Protein AF-A0A947ZW86-F1 (afdb_monomer_lite)

Secondary structure (DSSP, 8-state):
-HHHHHHHHHHHHHHHHHHHHHHHHHHHS-BTTB-EEEE--EE-TTSPEEPPEEEETTEEEEEHHHHHHHHHHHHHHHHHHHHHHHHHHHHTTTSEEEEEEPPGGG-BTTB---EEEEEE----

Radius of gyration: 20.81 Å; chains: 1; bounding box: 39×38×70 Å

Sequence (124 aa):
MASLDLYKIATEIEPNISYIVDMRNAQEHPNENKKLLIKNIAILPNEEMQKPTIQYNNEGPFDIITEFNEIVAFLVDSFEVFTLHCLMEYLSPKYKCKIISVPQEYVDPKCPIKYRVTINLPFK

Foldseek 3Di:
DLVVVLVVLCVVCVVVVVVVVLLVCCVVPPDPQWHKDWDPWDQDPVRDIDAIFIAIRNRDRDRPVVVVVVSVVSVVVSVVVNVVSVVCVVCVVPWDKDKDADPPVRADPVHGDGIDIDTDHDDD

Structure (mmCIF, N/CA/C/O backbone):
data_AF-A0A947ZW86-F1
#
_entry.id   AF-A0A947ZW86-F1
#
loop_
_atom_site.group_PDB
_atom_site.id
_atom_site.type_symbol
_atom_site.label_atom_id
_atom_site.label_alt_id
_atom_site.label_comp_id
_atom_site.label_asym_id
_atom_site.label_entity_id
_atom_site.label_seq_id
_atom_site.pdbx_PDB_ins_code
_atom_site.Cartn_x
_atom_site.Cartn_y
_atom_site.Cartn_z
_atom_site.occupancy
_atom_site.B_iso_or_equiv
_atom_site.auth_seq_id
_atom_site.auth_comp_id
_atom_site.auth_asym_id
_atom_site.auth_atom_id
_atom_site.pdbx_PDB_model_num
ATOM 1 N N . MET A 1 1 ? -21.348 -6.676 16.202 1.00 48.88 1 MET A N 1
ATOM 2 C CA . MET A 1 1 ? -21.525 -5.632 15.167 1.00 48.88 1 MET A CA 1
ATOM 3 C C . MET A 1 1 ? -20.176 -5.223 14.581 1.00 48.88 1 MET A C 1
ATOM 5 O O . MET A 1 1 ? -20.114 -5.103 13.373 1.00 48.88 1 MET A O 1
ATOM 9 N N . ALA A 1 2 ? -19.102 -5.144 15.378 1.00 52.50 2 ALA A N 1
ATOM 10 C CA . ALA A 1 2 ? -17.767 -4.761 14.908 1.00 52.50 2 ALA A CA 1
ATOM 11 C C . ALA A 1 2 ? -16.982 -5.856 14.120 1.00 52.50 2 ALA A C 1
ATOM 13 O O . ALA A 1 2 ? -16.216 -5.522 13.219 1.00 52.50 2 ALA A O 1
ATOM 14 N N . SER A 1 3 ? -17.287 -7.155 14.284 1.00 59.00 3 SER A N 1
ATOM 15 C CA . SER A 1 3 ? -16.722 -8.205 13.405 1.00 59.00 3 SER A CA 1
ATOM 16 C C . SER A 1 3 ? -17.116 -8.086 11.920 1.00 59.00 3 SER A C 1
ATOM 18 O O . SER A 1 3 ? -16.385 -8.559 11.050 1.00 59.00 3 SER A O 1
ATOM 20 N N . LEU A 1 4 ? -18.258 -7.452 11.619 1.00 60.53 4 LEU A N 1
ATOM 21 C CA . LEU A 1 4 ? -18.711 -7.206 10.245 1.00 60.53 4 LEU A CA 1
ATOM 22 C C . LEU A 1 4 ? -17.866 -6.111 9.570 1.00 60.53 4 LEU A C 1
ATOM 24 O O . LEU A 1 4 ? -17.628 -6.177 8.366 1.00 60.53 4 LEU A O 1
ATOM 28 N N . ASP A 1 5 ? -17.363 -5.155 10.357 1.00 76.44 5 ASP A N 1
ATOM 29 C CA . ASP A 1 5 ? -16.553 -4.035 9.873 1.00 76.44 5 ASP A CA 1
ATOM 30 C C . ASP A 1 5 ? -15.138 -4.495 9.493 1.00 76.44 5 ASP A C 1
ATOM 32 O O . ASP A 1 5 ? -14.637 -4.131 8.433 1.00 76.44 5 ASP A O 1
ATOM 36 N N . LEU A 1 6 ? -14.522 -5.374 10.293 1.00 82.56 6 LEU A N 1
ATOM 37 C CA . LEU A 1 6 ? -13.210 -5.960 9.978 1.00 82.56 6 LEU A CA 1
ATOM 38 C C . LEU A 1 6 ? -13.232 -6.809 8.702 1.00 82.56 6 LEU A C 1
ATOM 40 O O . LEU A 1 6 ? -12.329 -6.694 7.876 1.00 82.56 6 LEU A O 1
ATOM 44 N N . TYR A 1 7 ? -14.264 -7.640 8.523 1.00 86.88 7 TYR A N 1
ATOM 45 C CA . TYR A 1 7 ? -14.423 -8.433 7.300 1.00 86.88 7 TYR A CA 1
ATOM 46 C C . TYR A 1 7 ? -14.603 -7.540 6.068 1.00 86.88 7 TYR A C 1
ATOM 48 O O . TYR A 1 7 ? -13.998 -7.789 5.025 1.00 86.88 7 TYR A O 1
ATOM 56 N N . LYS A 1 8 ? -15.400 -6.474 6.197 1.00 87.88 8 LYS A N 1
ATOM 57 C CA . LYS A 1 8 ? -15.602 -5.498 5.127 1.00 87.88 8 LYS A CA 1
ATOM 58 C C . LYS A 1 8 ? -14.290 -4.809 4.742 1.00 87.88 8 LYS A C 1
ATOM 60 O O . LYS A 1 8 ? -13.945 -4.818 3.568 1.00 87.88 8 LYS A O 1
ATOM 65 N N . ILE A 1 9 ? -13.533 -4.312 5.722 1.00 87.50 9 ILE A N 1
ATOM 66 C CA . ILE A 1 9 ? -12.220 -3.688 5.489 1.00 87.50 9 ILE A CA 1
ATOM 67 C C . ILE A 1 9 ? -11.273 -4.671 4.804 1.00 87.50 9 ILE A C 1
ATOM 69 O O . ILE A 1 9 ? -10.651 -4.323 3.808 1.00 87.50 9 ILE A O 1
ATOM 73 N N . ALA A 1 10 ? -11.194 -5.911 5.299 1.00 88.50 10 ALA A N 1
ATOM 74 C CA . ALA A 1 10 ? -10.348 -6.943 4.707 1.00 88.50 10 ALA A CA 1
ATOM 75 C C . ALA A 1 10 ? -10.718 -7.221 3.240 1.00 88.50 10 ALA A C 1
ATOM 77 O O . ALA A 1 10 ? -9.835 -7.372 2.404 1.00 88.50 10 ALA A O 1
ATOM 78 N N . THR A 1 11 ? -12.013 -7.246 2.924 1.00 91.62 11 THR A N 1
ATOM 79 C CA . THR A 1 11 ? -12.507 -7.469 1.557 1.00 91.62 11 THR A CA 1
ATOM 80 C C . THR A 1 11 ? -12.218 -6.276 0.641 1.00 91.62 11 THR A C 1
ATOM 82 O O . THR A 1 11 ? -11.928 -6.468 -0.533 1.00 91.62 11 THR A O 1
ATOM 85 N N . GLU A 1 12 ? -12.263 -5.047 1.160 1.00 91.06 12 GLU A N 1
ATOM 86 C CA . GLU A 1 12 ? -11.944 -3.833 0.395 1.00 91.06 12 GLU A CA 1
ATOM 87 C C . GLU A 1 12 ? -10.447 -3.726 0.054 1.00 91.06 12 GLU A C 1
ATOM 89 O O . GLU A 1 12 ? -10.106 -3.258 -1.031 1.00 91.06 12 GLU A O 1
ATOM 94 N N . ILE A 1 13 ? -9.552 -4.174 0.943 1.00 93.44 13 ILE A N 1
ATOM 95 C CA . ILE A 1 13 ? -8.094 -4.118 0.715 1.00 93.44 13 ILE A CA 1
ATOM 96 C C . ILE A 1 13 ? -7.543 -5.318 -0.068 1.00 93.44 13 ILE A C 1
ATOM 98 O O . ILE A 1 13 ? -6.456 -5.218 -0.639 1.00 93.44 13 ILE A O 1
ATOM 102 N N . GLU A 1 14 ? -8.253 -6.452 -0.078 1.00 94.00 14 GLU A N 1
ATO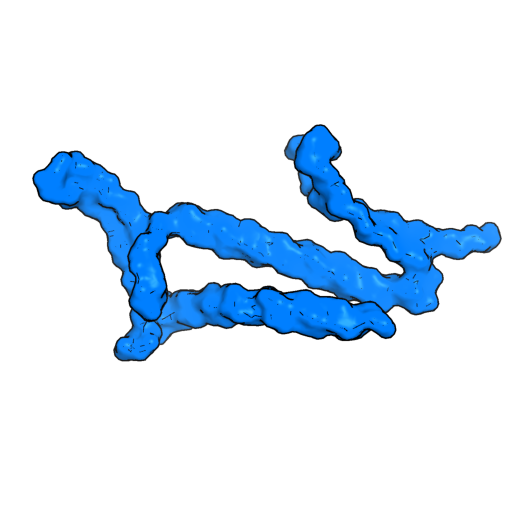M 103 C CA . GLU A 1 14 ? -7.779 -7.720 -0.653 1.00 94.00 14 GLU A CA 1
ATOM 104 C C . GLU A 1 14 ? -7.306 -7.599 -2.110 1.00 94.00 14 GLU A C 1
ATOM 106 O O . GLU A 1 14 ? -6.189 -8.050 -2.370 1.00 94.00 14 GLU A O 1
ATOM 111 N N . PRO A 1 15 ? -8.026 -6.929 -3.032 1.00 94.38 15 PRO A N 1
ATOM 112 C CA . PRO A 1 15 ? -7.601 -6.859 -4.430 1.00 94.38 15 PRO A CA 1
ATOM 113 C C . PRO A 1 15 ? -6.225 -6.205 -4.609 1.00 94.38 15 PRO A C 1
ATOM 115 O O . PRO A 1 15 ? -5.387 -6.701 -5.361 1.00 94.38 15 PRO A O 1
ATOM 118 N N . ASN A 1 16 ? -5.960 -5.128 -3.865 1.00 93.25 16 ASN A N 1
ATOM 119 C CA . ASN A 1 16 ? -4.688 -4.408 -3.926 1.00 93.25 16 ASN A CA 1
ATOM 120 C C . ASN A 1 16 ? -3.545 -5.224 -3.306 1.00 93.25 16 ASN A C 1
ATOM 122 O O . ASN A 1 16 ? -2.436 -5.245 -3.836 1.00 93.25 16 ASN A O 1
ATOM 126 N N . ILE A 1 17 ? -3.807 -5.932 -2.202 1.00 95.00 17 ILE A N 1
ATOM 127 C CA . ILE A 1 17 ? -2.823 -6.844 -1.602 1.00 95.00 17 ILE A CA 1
ATOM 128 C C . ILE A 1 17 ? -2.502 -7.986 -2.567 1.00 95.00 17 ILE A C 1
ATOM 130 O O . ILE A 1 17 ? -1.329 -8.308 -2.760 1.00 95.00 17 ILE A O 1
ATOM 134 N N . SER A 1 18 ? -3.522 -8.564 -3.199 1.00 94.31 18 SER A N 1
ATOM 135 C CA . SER A 1 18 ? -3.372 -9.627 -4.190 1.00 94.31 18 SER A CA 1
ATOM 136 C C . SER A 1 18 ? -2.546 -9.160 -5.388 1.00 94.31 18 SER A C 1
ATOM 138 O O . SER A 1 18 ? -1.603 -9.856 -5.755 1.00 94.31 18 SER A O 1
ATOM 140 N N . TYR A 1 19 ? -2.789 -7.953 -5.912 1.00 92.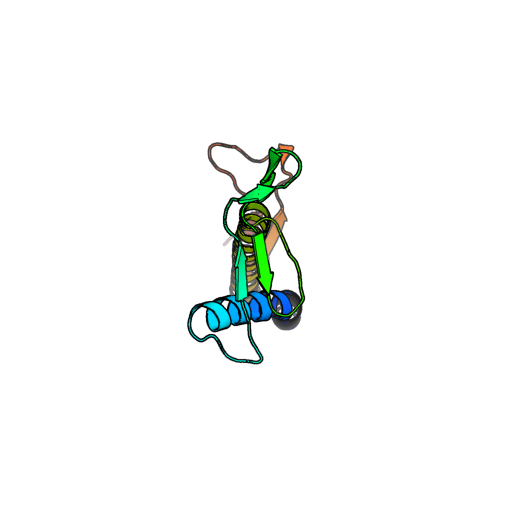31 19 TYR A N 1
ATOM 141 C CA . TYR A 1 19 ? -1.959 -7.334 -6.956 1.00 92.31 19 TYR A CA 1
ATOM 142 C C . TYR A 1 19 ? -0.481 -7.206 -6.540 1.00 92.31 19 TYR A C 1
ATOM 144 O O . TYR A 1 19 ? 0.407 -7.653 -7.268 1.00 92.31 19 TYR A O 1
ATOM 152 N N . ILE A 1 20 ? -0.195 -6.687 -5.339 1.00 93.69 20 ILE A N 1
ATOM 153 C CA . ILE A 1 20 ? 1.183 -6.537 -4.827 1.00 93.69 20 ILE A CA 1
ATOM 154 C C . ILE A 1 20 ? 1.873 -7.902 -4.677 1.00 93.69 20 ILE A C 1
ATOM 156 O O . ILE A 1 20 ? 3.040 -8.068 -5.048 1.00 93.69 20 ILE A O 1
ATOM 160 N N . VAL A 1 21 ? 1.163 -8.896 -4.136 1.00 93.75 21 VAL A N 1
ATOM 161 C CA . VAL A 1 21 ? 1.670 -10.268 -3.991 1.00 93.75 21 VAL A CA 1
ATOM 162 C C . VAL A 1 21 ? 1.975 -10.871 -5.357 1.00 93.75 21 VAL A C 1
ATOM 164 O O . VAL A 1 21 ? 3.016 -11.502 -5.535 1.00 93.75 21 VAL A O 1
ATOM 167 N N . ASP A 1 22 ? 1.098 -10.662 -6.328 1.00 92.56 22 ASP A N 1
ATOM 168 C CA . ASP A 1 22 ? 1.258 -11.167 -7.681 1.00 92.56 22 ASP A CA 1
ATOM 169 C C . ASP A 1 22 ? 2.422 -10.508 -8.430 1.00 92.56 22 ASP A C 1
ATOM 171 O O . ASP A 1 22 ? 3.174 -11.210 -9.114 1.00 92.56 22 ASP A O 1
ATOM 175 N N . MET A 1 23 ? 2.646 -9.207 -8.232 1.00 92.19 23 MET A N 1
ATOM 176 C CA . MET A 1 23 ? 3.846 -8.514 -8.702 1.00 92.19 23 MET A CA 1
ATOM 177 C C . MET A 1 23 ? 5.123 -9.102 -8.094 1.00 92.19 23 MET A C 1
ATOM 179 O O . MET A 1 23 ? 6.054 -9.429 -8.835 1.00 92.19 23 MET A O 1
ATOM 183 N N . ARG A 1 24 ? 5.169 -9.290 -6.765 1.00 92.25 24 ARG A N 1
ATOM 184 C CA . ARG A 1 24 ? 6.320 -9.908 -6.081 1.00 92.25 24 ARG A CA 1
ATOM 185 C C . ARG A 1 24 ? 6.574 -11.317 -6.613 1.00 92.25 24 ARG A C 1
ATOM 187 O O . ARG A 1 24 ? 7.701 -11.663 -6.952 1.00 92.25 24 ARG A O 1
ATOM 194 N N . ASN A 1 25 ? 5.519 -12.116 -6.743 1.00 92.56 25 ASN A N 1
ATOM 195 C CA . ASN A 1 25 ? 5.618 -13.474 -7.263 1.00 92.56 25 ASN A CA 1
ATOM 196 C C . ASN A 1 25 ? 6.124 -13.487 -8.712 1.00 92.56 25 ASN A C 1
ATOM 198 O O . ASN A 1 25 ? 6.915 -14.354 -9.059 1.00 92.56 25 ASN A O 1
ATOM 202 N N . ALA A 1 26 ? 5.715 -12.541 -9.559 1.00 92.50 26 ALA A N 1
ATOM 203 C CA . ALA A 1 26 ? 6.223 -12.437 -10.927 1.00 92.50 26 ALA A CA 1
ATOM 204 C C . ALA A 1 26 ? 7.689 -11.982 -10.992 1.00 92.50 26 ALA A C 1
ATOM 206 O O . ALA A 1 26 ? 8.403 -12.369 -11.917 1.00 92.50 26 ALA A O 1
ATOM 207 N N . GLN A 1 27 ? 8.147 -11.196 -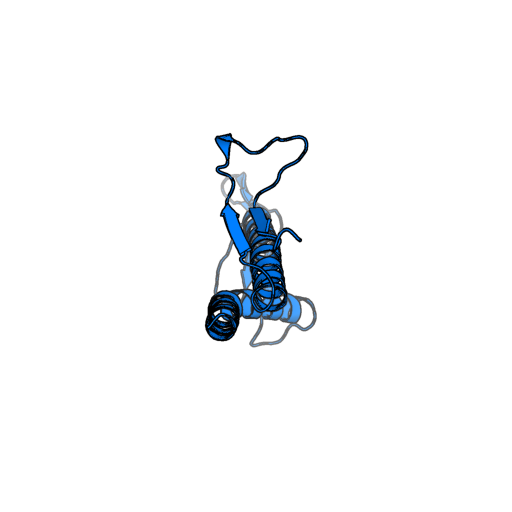10.014 1.00 90.69 27 GLN A N 1
ATOM 208 C CA . GLN A 1 27 ? 9.556 -10.836 -9.858 1.00 90.69 27 GLN A CA 1
ATOM 209 C C . GLN A 1 27 ? 10.414 -12.043 -9.441 1.00 90.69 27 GLN A C 1
ATOM 211 O O . GLN A 1 27 ? 11.495 -12.246 -9.990 1.00 90.69 27 GLN A O 1
ATOM 216 N N . GLU A 1 28 ? 9.950 -12.834 -8.472 1.00 90.12 28 GLU A N 1
ATOM 217 C CA . GLU A 1 28 ? 10.685 -13.982 -7.912 1.00 90.12 28 GLU A CA 1
ATOM 218 C C . GLU A 1 28 ? 10.586 -15.239 -8.796 1.00 90.12 28 GLU A C 1
ATOM 220 O O . GLU A 1 28 ? 11.531 -16.024 -8.897 1.00 90.12 28 GLU A O 1
ATOM 225 N N . HIS A 1 29 ? 9.439 -15.427 -9.450 1.00 89.94 29 HIS A N 1
ATOM 226 C CA . HIS A 1 29 ? 9.062 -16.629 -10.194 1.00 89.94 29 HIS A CA 1
ATOM 227 C C . HIS A 1 29 ? 8.384 -16.277 -11.534 1.00 89.94 29 HIS A C 1
ATOM 229 O O . HIS A 1 29 ? 7.194 -16.557 -11.728 1.00 89.94 29 HIS A O 1
ATOM 235 N N . PRO A 1 30 ? 9.119 -15.671 -12.485 1.00 84.50 30 PRO A N 1
ATOM 236 C CA . PRO A 1 30 ? 8.558 -15.282 -13.774 1.00 84.50 30 PRO A CA 1
ATOM 237 C C . PRO A 1 30 ? 8.071 -16.505 -14.562 1.00 84.50 30 PRO A C 1
ATOM 239 O O . PRO A 1 30 ? 8.753 -17.528 -14.643 1.00 84.50 30 PRO A O 1
ATOM 242 N N . ASN A 1 31 ? 6.898 -16.391 -15.185 1.00 84.69 31 ASN A N 1
ATOM 243 C CA . ASN A 1 31 ? 6.370 -17.403 -16.103 1.00 84.69 31 ASN A CA 1
ATOM 244 C C . ASN A 1 31 ? 5.680 -16.749 -17.312 1.00 84.69 31 ASN A C 1
ATOM 246 O O . ASN A 1 31 ? 5.567 -15.526 -17.396 1.00 84.69 31 ASN A O 1
ATOM 250 N N . GLU A 1 32 ? 5.231 -17.554 -18.278 1.00 78.38 32 GLU A N 1
ATOM 251 C CA . GLU A 1 32 ? 4.640 -17.042 -19.524 1.00 78.38 32 GLU A CA 1
ATOM 252 C C . GLU A 1 32 ? 3.379 -16.188 -19.306 1.00 78.38 32 GLU A C 1
ATOM 254 O O . GLU A 1 32 ? 3.144 -15.264 -20.083 1.00 78.38 32 GLU A O 1
ATOM 259 N N . ASN A 1 33 ? 2.637 -16.439 -18.223 1.00 78.38 33 ASN A N 1
ATOM 260 C CA . ASN A 1 33 ? 1.355 -15.806 -17.892 1.00 78.38 33 ASN A CA 1
ATOM 261 C C . ASN A 1 33 ? 1.462 -14.698 -16.823 1.00 78.38 33 ASN A C 1
ATOM 263 O O . ASN A 1 33 ? 0.475 -14.020 -16.537 1.00 78.38 33 ASN A O 1
ATOM 267 N N . LYS A 1 34 ? 2.628 -14.537 -16.188 1.00 80.06 34 LYS A N 1
ATOM 268 C CA . LYS A 1 34 ? 2.899 -13.544 -15.140 1.00 80.06 34 LYS A CA 1
ATOM 269 C C . LYS A 1 34 ? 4.244 -12.888 -15.418 1.00 80.06 34 LYS A C 1
ATOM 271 O O . LYS A 1 34 ? 5.287 -13.396 -15.002 1.00 80.06 34 LYS A O 1
ATOM 276 N N . LYS A 1 35 ? 4.214 -11.772 -16.150 1.00 84.19 35 LYS A N 1
ATOM 277 C CA . LYS A 1 35 ? 5.414 -11.018 -16.530 1.00 84.19 35 LYS A CA 1
ATOM 278 C C . LYS A 1 35 ? 5.421 -9.653 -15.866 1.00 84.19 35 LYS A C 1
ATOM 280 O O . LYS A 1 35 ? 4.562 -8.815 -16.138 1.00 84.19 35 LYS A O 1
ATOM 285 N N . LEU A 1 36 ? 6.443 -9.442 -15.044 1.00 91.25 36 LEU A N 1
ATOM 286 C CA . LEU A 1 36 ? 6.840 -8.127 -14.572 1.00 91.25 36 LEU A CA 1
ATOM 287 C C . LEU A 1 36 ? 7.928 -7.589 -15.506 1.00 91.25 36 LEU A C 1
ATOM 289 O O . LEU A 1 36 ? 8.991 -8.195 -15.647 1.00 91.25 36 LEU A O 1
ATOM 293 N N . LEU A 1 37 ? 7.657 -6.472 -16.171 1.00 91.69 37 LEU A N 1
ATOM 294 C CA . LEU A 1 37 ? 8.610 -5.799 -17.043 1.00 91.69 37 LEU A CA 1
ATOM 295 C C . LEU A 1 37 ? 9.101 -4.535 -16.348 1.00 91.69 37 LEU A C 1
ATOM 297 O O . LEU A 1 37 ? 8.321 -3.629 -16.067 1.00 91.69 37 LEU A O 1
ATOM 301 N N . ILE A 1 38 ? 10.408 -4.470 -16.113 1.00 91.31 38 ILE A N 1
ATOM 302 C CA . ILE A 1 38 ? 11.077 -3.276 -15.600 1.00 91.31 38 ILE A CA 1
ATOM 303 C C . ILE A 1 38 ? 11.947 -2.728 -16.726 1.00 91.31 38 ILE A C 1
ATOM 305 O O . ILE A 1 38 ? 12.862 -3.407 -17.198 1.00 91.31 38 ILE A O 1
ATOM 309 N N . LYS A 1 39 ? 11.662 -1.505 -17.176 1.00 91.25 39 LYS A N 1
ATOM 310 C CA . LYS A 1 39 ? 12.503 -0.793 -18.145 1.00 91.25 39 LYS A CA 1
ATOM 311 C C . LYS A 1 39 ? 13.310 0.257 -17.405 1.00 91.25 39 LYS A C 1
ATOM 313 O O . LYS A 1 39 ? 12.745 1.082 -16.694 1.00 91.25 39 LYS A O 1
ATOM 318 N N . ASN A 1 40 ? 14.627 0.200 -17.565 1.00 90.25 40 ASN A N 1
ATOM 319 C CA . ASN A 1 40 ? 15.542 1.142 -16.934 1.00 90.25 40 ASN A CA 1
ATOM 320 C C . ASN A 1 40 ? 15.587 2.476 -17.704 1.00 90.25 40 ASN A C 1
ATOM 322 O O . ASN A 1 40 ? 14.943 2.624 -18.743 1.00 90.25 40 ASN A O 1
ATOM 326 N N . ILE A 1 41 ? 16.364 3.427 -17.188 1.00 91.12 41 ILE A N 1
ATOM 327 C CA . ILE A 1 41 ? 16.626 4.719 -17.820 1.00 91.12 41 ILE A CA 1
ATOM 328 C C . ILE A 1 41 ? 17.151 4.500 -19.241 1.00 91.12 41 ILE A C 1
ATOM 330 O O . ILE A 1 41 ? 18.085 3.724 -19.455 1.00 91.12 41 ILE A O 1
ATOM 334 N N . ALA A 1 42 ? 16.566 5.205 -20.203 1.00 88.94 42 ALA A N 1
ATOM 335 C CA . ALA A 1 42 ? 16.984 5.182 -21.599 1.00 88.94 42 ALA A CA 1
ATOM 336 C C . ALA A 1 42 ? 16.962 6.595 -22.187 1.00 88.94 42 ALA A C 1
ATOM 338 O O . ALA A 1 42 ? 16.193 7.443 -21.739 1.00 88.94 42 ALA A O 1
ATOM 339 N N . ILE A 1 43 ? 17.796 6.846 -23.196 1.00 90.19 43 ILE A N 1
ATOM 340 C CA . ILE A 1 43 ? 17.703 8.061 -24.010 1.00 90.19 43 ILE A CA 1
ATOM 341 C C . ILE A 1 43 ? 16.738 7.766 -25.158 1.00 90.19 43 ILE A C 1
ATOM 343 O O . ILE A 1 43 ? 16.905 6.784 -25.884 1.00 90.19 43 ILE A O 1
ATOM 347 N N . LEU A 1 44 ? 15.711 8.595 -25.291 1.00 88.62 44 LEU A N 1
ATOM 348 C CA . LEU A 1 44 ? 14.708 8.508 -26.341 1.00 88.62 44 LEU A CA 1
ATOM 349 C C . LEU A 1 44 ? 15.224 9.158 -27.642 1.00 88.62 44 LEU A C 1
ATOM 351 O O . LEU A 1 44 ? 16.142 9.977 -27.602 1.00 88.62 44 LEU A O 1
ATOM 355 N N . PRO A 1 45 ? 14.639 8.840 -28.816 1.00 89.88 45 PRO A N 1
ATOM 356 C CA . PRO A 1 45 ? 15.066 9.413 -30.101 1.00 89.88 45 PRO A CA 1
ATOM 357 C C . PRO A 1 45 ? 14.986 10.945 -30.189 1.00 89.88 45 PRO A C 1
ATOM 359 O O . PRO A 1 45 ? 15.598 11.537 -31.071 1.00 89.88 45 PRO A O 1
ATOM 362 N N . ASN A 1 46 ? 14.225 11.577 -29.298 1.00 92.88 46 ASN A N 1
ATOM 363 C CA . ASN A 1 46 ? 14.099 13.027 -29.152 1.00 92.88 46 ASN A CA 1
ATOM 364 C C . ASN A 1 46 ? 15.105 13.626 -28.148 1.00 92.88 46 ASN A C 1
ATOM 366 O O . ASN A 1 46 ? 14.910 14.756 -27.716 1.00 92.88 46 ASN A O 1
ATOM 370 N N . GLU A 1 47 ? 16.137 12.872 -27.756 1.00 89.62 47 GLU A N 1
ATOM 371 C CA . GLU A 1 47 ? 17.150 13.250 -26.757 1.00 89.62 47 GLU A CA 1
ATOM 372 C C . GLU A 1 47 ? 16.607 13.428 -25.326 1.00 89.62 47 GLU A C 1
ATOM 374 O O . GLU A 1 47 ? 17.336 13.847 -24.426 1.00 89.62 47 GLU A O 1
ATOM 379 N N . GLU A 1 48 ? 15.352 13.051 -25.066 1.00 90.88 48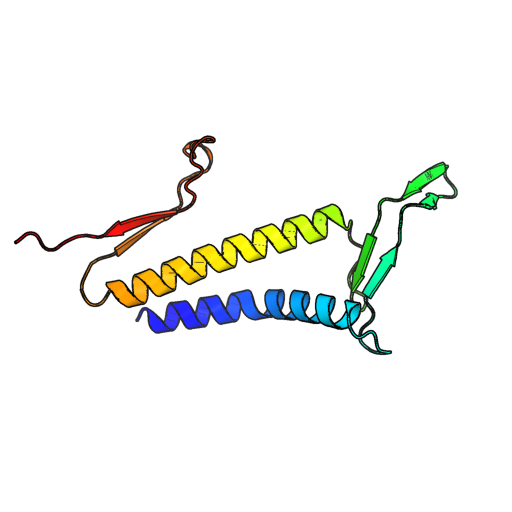 GLU A N 1
ATOM 380 C CA . GLU A 1 48 ? 14.798 13.046 -23.713 1.00 90.88 48 GLU A CA 1
ATOM 381 C C . GLU A 1 48 ? 15.229 11.803 -22.928 1.00 90.88 48 GLU A C 1
ATOM 383 O O . GLU A 1 48 ? 15.468 10.726 -23.477 1.00 90.88 48 GLU A O 1
ATOM 388 N N . MET A 1 49 ? 15.292 11.938 -21.604 1.00 89.50 49 MET A N 1
ATOM 389 C CA . MET A 1 49 ? 15.567 10.822 -20.707 1.00 89.50 49 MET A CA 1
ATOM 390 C C . MET A 1 49 ? 14.258 10.156 -20.277 1.00 89.50 49 MET A C 1
ATOM 392 O O . MET A 1 49 ? 13.413 10.768 -19.624 1.00 89.50 49 MET A O 1
ATOM 396 N N . GLN A 1 50 ? 14.107 8.875 -20.596 1.00 88.44 50 GLN A N 1
ATOM 397 C CA . GLN A 1 50 ? 13.030 8.042 -20.087 1.00 88.44 50 GLN A CA 1
ATOM 398 C C . GLN A 1 50 ? 13.305 7.679 -18.622 1.00 88.44 50 GLN A C 1
ATOM 400 O O . GLN A 1 50 ? 14.369 7.153 -18.294 1.00 88.44 50 GLN A O 1
ATOM 405 N N . LYS A 1 51 ? 12.328 7.923 -17.743 1.00 91.50 51 LYS A N 1
ATOM 406 C CA . LYS A 1 51 ? 12.363 7.457 -16.349 1.00 91.50 51 LYS A CA 1
ATOM 407 C C . LYS A 1 51 ? 12.203 5.932 -16.277 1.00 91.50 51 LYS A C 1
ATOM 409 O O . LYS A 1 51 ? 11.580 5.353 -17.170 1.00 91.50 51 LYS A O 1
ATOM 414 N N . PRO A 1 52 ? 12.707 5.262 -15.227 1.00 93.94 52 PRO A N 1
ATOM 415 C CA . PRO A 1 52 ? 12.470 3.839 -15.072 1.00 93.94 52 PRO A CA 1
ATOM 416 C C . PRO A 1 52 ? 10.973 3.558 -14.921 1.00 93.94 52 PRO A C 1
ATOM 418 O O . PRO A 1 52 ? 10.266 4.261 -14.198 1.00 93.94 52 PRO A O 1
ATOM 421 N N . THR A 1 53 ? 10.498 2.516 -15.594 1.00 94.69 53 THR A N 1
ATOM 422 C CA . THR A 1 53 ? 9.083 2.137 -15.577 1.00 94.69 53 THR A CA 1
ATOM 423 C C . THR A 1 53 ? 8.894 0.687 -15.178 1.00 94.69 53 THR A C 1
ATOM 425 O O . THR A 1 53 ? 9.763 -0.154 -15.425 1.00 94.69 53 THR A O 1
ATOM 428 N N . ILE A 1 54 ? 7.744 0.409 -14.577 1.00 94.69 54 ILE A N 1
ATOM 429 C CA . ILE A 1 54 ? 7.284 -0.921 -14.194 1.00 94.69 54 ILE A CA 1
ATOM 430 C C . ILE A 1 54 ? 5.959 -1.223 -14.896 1.00 94.69 54 ILE A C 1
ATOM 432 O O . ILE A 1 54 ? 5.136 -0.334 -15.111 1.00 94.69 54 ILE A O 1
ATOM 436 N N . GLN A 1 55 ? 5.778 -2.469 -15.316 1.00 93.31 55 GLN A N 1
ATOM 437 C CA . GLN A 1 55 ? 4.567 -2.944 -15.976 1.00 93.31 55 GLN A CA 1
ATOM 438 C C . GLN A 1 55 ? 4.291 -4.378 -15.520 1.00 93.31 55 GLN A C 1
ATOM 440 O O . GLN A 1 55 ? 5.182 -5.228 -15.600 1.00 93.31 55 GLN A O 1
ATOM 445 N N . TYR A 1 56 ? 3.070 -4.659 -15.071 1.00 90.94 56 TYR A N 1
ATOM 446 C CA . TYR A 1 56 ? 2.633 -5.989 -14.652 1.00 90.94 56 TYR A CA 1
ATOM 447 C C . TYR A 1 56 ? 1.462 -6.447 -15.526 1.00 90.94 56 TYR A C 1
ATOM 449 O O . TYR A 1 56 ? 0.455 -5.763 -15.600 1.00 90.94 56 TYR A O 1
ATOM 457 N N . ASN A 1 57 ? 1.586 -7.585 -16.220 1.00 80.12 57 ASN A N 1
ATOM 458 C CA . ASN A 1 57 ? 0.477 -8.234 -16.946 1.00 80.12 57 ASN A CA 1
ATOM 459 C C . ASN A 1 57 ? -0.446 -7.287 -17.757 1.00 80.12 57 ASN A C 1
ATOM 461 O O . ASN A 1 57 ? -1.653 -7.240 -17.557 1.00 80.12 57 ASN A O 1
ATOM 465 N N . ASN A 1 58 ? 0.129 -6.571 -18.729 1.00 81.25 58 ASN A N 1
ATOM 466 C CA . ASN A 1 58 ? -0.523 -5.557 -19.581 1.00 81.25 58 ASN A CA 1
ATOM 467 C C . ASN A 1 58 ? -0.979 -4.266 -18.874 1.00 81.25 58 ASN A C 1
ATOM 469 O O . ASN A 1 58 ? -1.342 -3.323 -19.574 1.00 81.25 58 ASN A O 1
ATOM 473 N N . GLU A 1 59 ? -0.886 -4.169 -17.550 1.00 83.94 59 GLU A N 1
ATOM 474 C CA . GLU A 1 59 ? -1.118 -2.934 -16.798 1.00 83.94 59 GLU A CA 1
ATOM 475 C C . GLU A 1 59 ? 0.172 -2.114 -16.696 1.00 83.94 59 GLU A C 1
ATOM 477 O O . GLU A 1 59 ? 1.243 -2.645 -16.392 1.00 83.94 59 GLU A O 1
ATOM 482 N N . GLY A 1 60 ? 0.075 -0.816 -16.988 1.00 82.25 60 GLY A N 1
ATOM 483 C CA . GLY A 1 60 ? 1.209 0.102 -17.118 1.00 82.25 60 GLY A CA 1
ATOM 484 C C . GLY A 1 60 ? 1.571 0.403 -18.582 1.00 82.25 60 GLY A C 1
ATOM 485 O O . GLY A 1 60 ? 0.787 0.113 -19.490 1.00 82.25 60 GLY A O 1
ATOM 486 N N . PRO A 1 61 ? 2.755 0.982 -18.857 1.00 90.62 61 PRO A N 1
ATOM 487 C CA . PRO A 1 61 ? 3.858 1.236 -17.928 1.00 90.62 61 PRO A CA 1
ATOM 488 C C . PRO A 1 61 ? 3.590 2.399 -16.962 1.00 90.62 61 PRO A C 1
ATOM 490 O O . PRO A 1 61 ? 3.104 3.451 -17.373 1.00 90.62 61 PRO A O 1
ATOM 493 N N . PHE A 1 62 ? 3.989 2.227 -15.704 1.00 93.19 62 PHE A N 1
ATOM 494 C CA . PHE A 1 62 ? 3.953 3.255 -14.662 1.00 93.19 62 PHE A CA 1
ATOM 495 C C . PHE A 1 62 ? 5.366 3.703 -14.290 1.00 93.19 62 PHE A C 1
ATOM 497 O O . PHE A 1 62 ? 6.325 2.944 -14.451 1.00 93.19 62 PHE A O 1
ATOM 504 N N . ASP A 1 63 ? 5.510 4.937 -13.802 1.00 93.81 63 ASP A N 1
ATOM 505 C CA . ASP A 1 63 ? 6.764 5.398 -13.201 1.00 93.81 63 ASP A CA 1
ATOM 506 C C . ASP A 1 63 ? 7.050 4.581 -11.937 1.00 93.81 63 ASP A C 1
ATOM 508 O O . ASP A 1 63 ? 6.201 4.480 -11.052 1.00 93.81 63 ASP A O 1
ATOM 512 N N . ILE A 1 64 ? 8.245 3.991 -11.856 1.00 93.62 64 ILE A N 1
ATOM 513 C CA . ILE A 1 64 ? 8.566 3.049 -10.779 1.00 93.62 64 ILE A CA 1
ATOM 514 C C . ILE A 1 64 ? 8.535 3.711 -9.394 1.00 93.62 64 ILE A C 1
ATOM 516 O O . ILE A 1 64 ? 8.175 3.068 -8.413 1.00 93.62 64 ILE A O 1
ATOM 520 N N . ILE A 1 65 ? 8.926 4.988 -9.300 1.00 92.88 65 ILE A N 1
ATOM 521 C CA . ILE A 1 65 ? 9.006 5.705 -8.025 1.00 92.88 65 ILE A CA 1
ATOM 522 C C . ILE A 1 65 ? 7.595 6.038 -7.557 1.00 92.88 65 ILE A C 1
ATOM 524 O O . ILE A 1 65 ? 7.279 5.831 -6.387 1.00 92.88 65 ILE A O 1
ATOM 528 N N . THR A 1 66 ? 6.751 6.537 -8.460 1.00 93.38 66 THR A N 1
ATOM 529 C CA . THR A 1 66 ? 5.342 6.804 -8.162 1.00 93.38 66 THR A CA 1
ATOM 530 C C . THR A 1 66 ? 4.627 5.532 -7.712 1.00 93.38 66 THR A C 1
ATOM 532 O O . THR A 1 66 ? 4.072 5.531 -6.617 1.00 93.38 66 THR A O 1
ATOM 535 N N . GLU A 1 67 ? 4.734 4.441 -8.477 1.00 93.62 67 GLU A N 1
ATOM 536 C CA . GLU A 1 67 ? 4.072 3.166 -8.165 1.00 93.62 67 GLU A CA 1
ATOM 537 C C . GLU A 1 67 ? 4.472 2.641 -6.776 1.00 93.62 67 GLU A C 1
ATOM 539 O O . GLU A 1 67 ? 3.624 2.327 -5.942 1.00 93.62 67 GLU A O 1
ATOM 544 N N . PHE A 1 68 ? 5.775 2.590 -6.468 1.00 93.06 68 PHE A N 1
ATOM 545 C CA . PHE A 1 68 ? 6.218 2.086 -5.167 1.00 93.06 68 PHE A CA 1
ATOM 546 C C . PHE A 1 68 ? 5.849 3.008 -4.003 1.00 93.06 68 PHE A C 1
ATOM 548 O O . PHE A 1 68 ? 5.554 2.508 -2.918 1.00 93.06 68 PHE A O 1
ATOM 555 N N . ASN A 1 69 ? 5.836 4.329 -4.199 1.00 95.12 69 ASN A N 1
ATOM 556 C CA . ASN A 1 69 ? 5.372 5.253 -3.164 1.00 95.12 69 ASN A CA 1
ATOM 557 C C . ASN A 1 69 ? 3.885 5.043 -2.854 1.00 95.12 69 ASN A C 1
ATOM 559 O O . ASN A 1 69 ? 3.505 5.046 -1.683 1.00 95.12 69 ASN A O 1
ATOM 563 N N . GLU A 1 70 ? 3.061 4.823 -3.878 1.00 94.19 70 GLU A N 1
ATOM 564 C CA . GLU A 1 70 ? 1.635 4.531 -3.718 1.00 94.19 70 GLU A CA 1
ATOM 565 C C . GLU A 1 70 ? 1.411 3.183 -3.023 1.00 94.19 70 GLU A C 1
ATOM 567 O O . GLU A 1 70 ? 0.639 3.117 -2.065 1.00 94.19 70 GLU A O 1
ATOM 572 N N . ILE A 1 71 ? 2.151 2.137 -3.409 1.00 94.88 71 ILE A N 1
ATOM 573 C CA . ILE A 1 71 ? 2.114 0.825 -2.742 1.00 94.88 71 ILE A CA 1
ATOM 574 C C . ILE A 1 71 ? 2.490 0.949 -1.261 1.00 94.88 71 ILE A C 1
ATOM 576 O O . ILE A 1 71 ? 1.791 0.418 -0.398 1.00 94.88 71 ILE A O 1
ATOM 580 N N . VAL A 1 72 ? 3.581 1.650 -0.939 1.00 95.38 72 VAL A N 1
ATOM 581 C CA . VAL A 1 72 ? 4.020 1.832 0.454 1.00 95.38 72 VAL A CA 1
ATOM 582 C C . VAL A 1 72 ? 2.976 2.608 1.253 1.00 95.38 72 VAL A C 1
ATOM 584 O O . VAL A 1 72 ? 2.628 2.183 2.355 1.00 95.38 72 VAL A O 1
ATOM 587 N N . ALA A 1 73 ? 2.445 3.704 0.705 1.00 92.75 73 ALA A N 1
ATOM 588 C CA . ALA A 1 73 ? 1.396 4.484 1.356 1.00 92.75 73 ALA A CA 1
ATOM 589 C C . ALA A 1 73 ? 0.143 3.635 1.616 1.00 92.75 73 ALA A C 1
ATOM 591 O O . ALA A 1 73 ? -0.375 3.629 2.732 1.00 92.75 73 ALA A O 1
ATOM 592 N N . PHE A 1 74 ? -0.294 2.852 0.626 1.00 94.94 74 PHE A N 1
ATOM 593 C CA . PHE A 1 74 ? -1.419 1.931 0.760 1.00 94.94 74 PHE A CA 1
ATOM 594 C C . PHE A 1 74 ? -1.189 0.876 1.851 1.00 94.94 74 PHE A C 1
ATOM 596 O O . PHE A 1 74 ? -2.086 0.627 2.660 1.00 94.94 74 PHE A O 1
ATOM 603 N N . LEU A 1 75 ? -0.004 0.259 1.902 1.00 94.50 75 LEU A N 1
ATOM 604 C CA . LEU A 1 75 ? 0.324 -0.765 2.898 1.00 94.50 75 LEU A CA 1
ATOM 605 C C . LEU A 1 75 ? 0.341 -0.196 4.319 1.00 94.50 75 LEU A C 1
ATOM 607 O O . LEU A 1 75 ? -0.199 -0.823 5.231 1.00 94.50 75 LEU A O 1
ATOM 611 N N . VAL A 1 76 ? 0.933 0.987 4.504 1.00 91.44 76 VAL A N 1
ATOM 612 C CA . VAL A 1 76 ? 0.956 1.684 5.798 1.00 91.44 76 VAL A CA 1
ATOM 613 C C . VAL A 1 76 ? -0.466 2.016 6.240 1.00 91.44 76 VAL A C 1
ATOM 615 O O . VAL A 1 76 ? -0.863 1.644 7.343 1.00 91.44 76 VAL A O 1
ATOM 618 N N . ASP A 1 77 ? -1.260 2.624 5.361 1.00 89.25 77 ASP A N 1
ATOM 619 C CA . ASP A 1 77 ? -2.632 3.021 5.673 1.00 89.25 77 ASP A CA 1
ATOM 620 C C . ASP A 1 77 ? -3.512 1.813 5.998 1.00 89.25 77 ASP A C 1
ATOM 622 O O . ASP A 1 77 ? -4.246 1.821 6.989 1.00 89.25 77 ASP A O 1
ATOM 626 N N . SER A 1 78 ? -3.392 0.741 5.215 1.00 90.81 78 SER A N 1
ATOM 627 C CA . SER A 1 78 ? -4.124 -0.506 5.444 1.00 90.81 78 SER A CA 1
ATOM 628 C C . SER A 1 78 ? -3.739 -1.145 6.774 1.00 90.81 78 SER A C 1
ATOM 630 O O . SER A 1 78 ? -4.612 -1.574 7.530 1.00 90.81 78 SER A O 1
ATOM 632 N N . PHE A 1 79 ? -2.443 -1.178 7.098 1.00 90.38 79 PHE A N 1
ATOM 633 C CA . PHE A 1 79 ? -1.953 -1.714 8.365 1.00 90.38 79 PHE A CA 1
ATOM 634 C C . PHE A 1 79 ? -2.468 -0.911 9.564 1.00 90.38 79 PHE A C 1
ATOM 636 O O . PHE A 1 79 ? -2.941 -1.500 10.542 1.00 90.38 79 PHE A O 1
ATOM 643 N N . GLU A 1 80 ? -2.411 0.419 9.498 1.00 88.06 80 GLU A N 1
ATOM 644 C CA . GLU A 1 80 ? -2.903 1.298 10.559 1.00 88.06 80 GLU A CA 1
ATOM 645 C C . GLU A 1 80 ? -4.405 1.115 10.778 1.00 88.06 80 GLU A C 1
ATOM 647 O O . GLU A 1 80 ? -4.844 0.864 11.904 1.00 88.06 80 GLU A O 1
ATOM 652 N N . VAL A 1 81 ? -5.197 1.175 9.703 1.00 85.81 81 VAL A N 1
ATOM 653 C CA . VAL A 1 81 ? -6.654 1.008 9.763 1.00 85.81 81 VAL A CA 1
ATOM 654 C C . VAL A 1 81 ? -7.013 -0.361 10.331 1.00 85.81 81 VAL A C 1
ATOM 656 O O . VAL A 1 81 ? -7.828 -0.441 11.254 1.00 85.81 81 VAL A O 1
ATOM 659 N N . PHE A 1 82 ? -6.390 -1.433 9.842 1.00 88.00 82 PHE A N 1
ATOM 660 C CA . PHE A 1 82 ? -6.673 -2.788 10.309 1.00 88.00 82 PHE A CA 1
ATOM 661 C C . PHE A 1 82 ? -6.306 -2.967 11.788 1.00 88.00 82 PHE A C 1
ATOM 663 O O . PHE A 1 82 ? -7.110 -3.469 12.575 1.00 88.00 82 PHE A O 1
ATOM 670 N N . THR A 1 83 ? -5.134 -2.477 12.200 1.00 87.88 83 THR A N 1
ATOM 671 C CA . THR A 1 83 ? -4.675 -2.528 13.597 1.00 87.88 83 THR A CA 1
ATOM 672 C C . THR A 1 83 ? -5.643 -1.810 14.533 1.00 87.88 83 THR A C 1
ATOM 674 O O . THR A 1 83 ? -5.997 -2.336 15.591 1.00 87.88 83 THR A O 1
ATOM 677 N N . LEU A 1 84 ? -6.113 -0.625 14.140 1.00 86.81 84 LEU A N 1
ATOM 678 C CA . LEU A 1 84 ? -7.067 0.152 14.925 1.00 86.81 84 LEU A CA 1
ATOM 679 C C . LEU A 1 84 ? -8.414 -0.561 15.077 1.00 86.81 84 LEU A C 1
ATOM 681 O O . LEU A 1 84 ? -8.977 -0.565 16.173 1.00 86.81 84 LEU A O 1
ATOM 685 N N . HIS A 1 85 ? -8.912 -1.196 14.016 1.00 84.62 85 HIS A N 1
ATOM 686 C CA . HIS A 1 85 ? -10.162 -1.954 14.076 1.00 84.62 85 HIS A CA 1
ATOM 687 C C . HIS A 1 85 ? -10.020 -3.228 14.916 1.00 84.62 85 HIS A C 1
ATOM 689 O O . HIS A 1 85 ? -10.904 -3.515 15.721 1.00 84.62 85 HIS A O 1
ATOM 695 N N . CYS A 1 86 ? -8.890 -3.938 14.837 1.00 87.19 86 CYS A N 1
ATOM 696 C CA . CYS A 1 86 ? -8.595 -5.057 15.738 1.00 87.19 86 CYS A CA 1
ATOM 697 C C . CYS A 1 86 ? -8.553 -4.612 17.207 1.00 87.19 86 CYS A C 1
ATOM 699 O O . CYS A 1 86 ? -9.122 -5.271 18.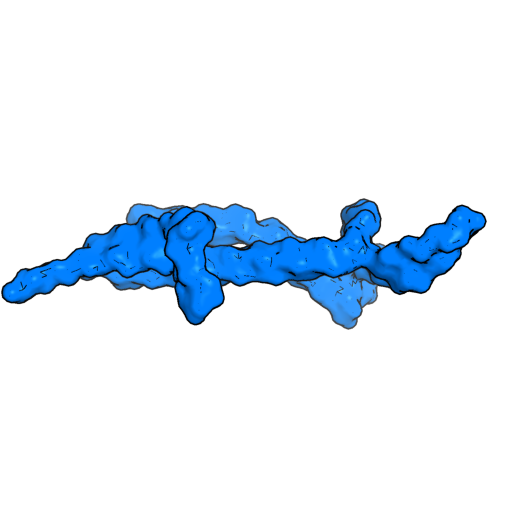079 1.00 87.19 86 CYS A O 1
ATOM 701 N N . LEU A 1 87 ? -7.912 -3.473 17.490 1.00 85.75 87 LEU A N 1
ATOM 702 C CA . LEU A 1 87 ? -7.870 -2.901 18.834 1.00 85.75 87 LEU A CA 1
ATOM 703 C C . LEU A 1 87 ? -9.276 -2.534 19.327 1.00 85.75 87 LEU A C 1
ATOM 705 O O . LEU A 1 87 ? -9.621 -2.821 20.473 1.00 85.75 87 LEU A O 1
ATOM 709 N N . MET A 1 88 ? -10.099 -1.924 18.472 1.00 83.69 88 MET A N 1
ATOM 710 C CA . MET A 1 88 ? -11.489 -1.612 18.799 1.00 83.69 88 MET A CA 1
ATOM 711 C C . MET A 1 88 ? -12.315 -2.864 19.070 1.00 83.69 88 MET A C 1
ATOM 713 O O . MET A 1 88 ? -13.027 -2.884 20.069 1.00 83.69 88 MET A O 1
ATOM 717 N N . GLU A 1 89 ? -12.212 -3.899 18.237 1.00 83.94 89 GLU A N 1
ATOM 718 C CA . GLU A 1 89 ? -12.918 -5.168 18.446 1.00 83.94 89 GLU A CA 1
ATOM 719 C C . GLU A 1 89 ? -12.565 -5.745 19.819 1.00 83.94 89 GLU A C 1
ATOM 721 O O . GLU A 1 89 ? -13.454 -6.078 20.600 1.00 83.94 89 GLU A O 1
ATOM 726 N N . TYR A 1 90 ? -11.274 -5.762 20.160 1.00 85.44 90 TYR A N 1
ATOM 727 C CA . TYR A 1 90 ? -10.785 -6.269 21.439 1.00 85.44 90 TYR A CA 1
ATOM 728 C C . TYR A 1 90 ? -11.271 -5.450 22.648 1.00 85.44 90 TYR A C 1
ATOM 730 O O . TYR A 1 90 ? -11.603 -6.014 23.694 1.00 85.44 90 TYR A O 1
ATOM 738 N N . LEU A 1 91 ? -11.318 -4.119 22.532 1.00 83.62 91 LEU A N 1
ATOM 739 C CA . LEU A 1 91 ? -11.690 -3.226 23.636 1.00 83.62 91 LEU A CA 1
ATOM 740 C C . LEU A 1 91 ? -13.203 -3.012 23.776 1.00 83.62 91 LEU A C 1
ATOM 742 O O . LEU A 1 91 ? -13.675 -2.796 24.895 1.00 83.62 91 LEU A O 1
ATOM 746 N N . SER A 1 92 ? -13.961 -3.092 22.680 1.00 81.19 92 SER A N 1
ATOM 747 C CA . SER A 1 92 ? -15.394 -2.767 22.617 1.00 81.19 92 SER A CA 1
ATOM 748 C C . SER A 1 92 ? -16.292 -3.493 23.630 1.00 81.19 92 SER A C 1
ATOM 750 O O . SER A 1 92 ? -17.249 -2.868 24.093 1.00 81.19 92 SER A O 1
ATOM 752 N N . PRO A 1 93 ? -16.012 -4.742 24.069 1.00 81.56 93 PRO A N 1
ATOM 753 C CA . PRO A 1 93 ? -16.845 -5.402 25.073 1.00 81.56 93 PRO A CA 1
ATOM 754 C C . PRO A 1 93 ? -16.726 -4.765 26.462 1.00 81.56 93 PRO A C 1
ATOM 756 O O . PRO A 1 93 ? -17.597 -4.961 27.306 1.00 81.56 93 PRO A O 1
ATOM 759 N N . LYS A 1 94 ? -15.633 -4.037 26.727 1.00 82.31 94 LYS A N 1
ATOM 760 C CA . LYS A 1 94 ? -15.301 -3.484 2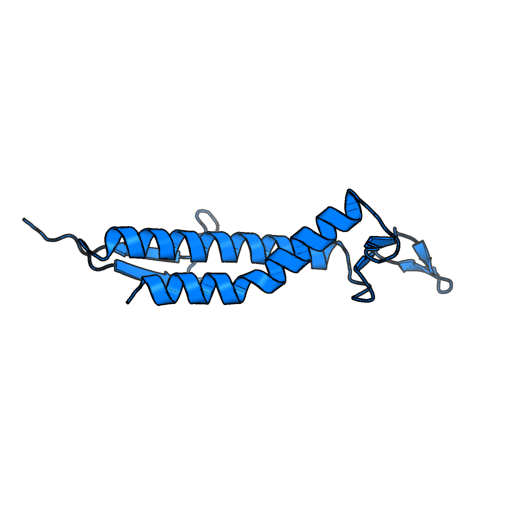8.050 1.00 82.31 94 LYS A CA 1
ATOM 761 C C . LYS A 1 94 ? -15.294 -1.960 28.084 1.00 82.31 94 LYS A C 1
ATOM 763 O O . LYS A 1 94 ? -15.562 -1.380 29.133 1.00 82.31 94 LYS A O 1
ATOM 768 N N . TYR A 1 95 ? -14.986 -1.312 26.964 1.00 82.31 95 TYR A N 1
ATOM 769 C CA . TYR A 1 95 ? -14.771 0.127 26.896 1.00 82.31 95 TYR A CA 1
ATOM 770 C C . TYR A 1 95 ? -15.449 0.728 25.668 1.00 82.31 95 TYR A C 1
ATOM 772 O O . TYR A 1 95 ? -15.451 0.142 24.588 1.00 82.31 95 TYR A O 1
ATOM 780 N N . LYS A 1 96 ? -15.984 1.947 25.811 1.00 81.94 96 LYS A N 1
ATOM 781 C CA . LYS A 1 96 ? -16.427 2.726 24.648 1.00 81.94 96 LYS A CA 1
ATOM 782 C C . LYS A 1 96 ? -15.206 3.382 24.011 1.00 81.94 96 LYS A C 1
ATOM 784 O O . LYS A 1 96 ? -14.589 4.251 24.628 1.00 81.94 96 LYS A O 1
ATOM 789 N N . CYS A 1 97 ? -14.880 2.967 22.792 1.00 81.69 97 CYS A N 1
ATOM 790 C CA . CYS A 1 97 ? -13.773 3.504 22.008 1.00 81.69 97 CYS A CA 1
ATOM 791 C C . CYS A 1 97 ? -14.287 4.440 20.908 1.00 81.69 97 CYS A C 1
ATOM 793 O O . CYS A 1 97 ? -15.330 4.187 20.307 1.00 81.69 97 CYS A O 1
ATOM 795 N N . LYS A 1 98 ? -13.539 5.508 20.625 1.00 81.81 98 LYS A N 1
ATOM 796 C CA . LYS A 1 98 ? -13.754 6.396 19.479 1.00 81.81 98 LYS A CA 1
ATOM 797 C C . LYS A 1 98 ? -12.428 6.617 18.761 1.00 81.81 98 LYS A C 1
ATOM 799 O O . LYS A 1 98 ? -11.459 7.020 19.401 1.00 81.81 98 LYS A O 1
ATOM 804 N N . ILE A 1 99 ? -12.401 6.388 17.453 1.00 81.25 99 ILE A N 1
ATOM 805 C CA . ILE A 1 99 ? -11.276 6.762 16.590 1.00 81.25 99 ILE A CA 1
ATOM 806 C C . ILE A 1 99 ? -11.586 8.115 15.954 1.00 81.25 99 ILE A C 1
ATOM 808 O O . ILE A 1 99 ? -12.720 8.379 15.550 1.00 81.25 99 ILE A O 1
ATOM 812 N N . ILE A 1 100 ? -10.581 8.982 15.887 1.00 83.50 100 ILE A N 1
ATOM 813 C CA . ILE A 1 100 ? -10.646 10.274 15.211 1.00 83.50 100 ILE A CA 1
ATOM 814 C C . ILE A 1 100 ? -9.413 10.383 14.312 1.00 83.50 100 ILE A C 1
ATOM 816 O O . ILE A 1 100 ? -8.289 10.276 14.804 1.00 83.50 100 ILE A O 1
ATOM 820 N N . SER A 1 101 ? -9.621 10.600 13.012 1.00 84.12 101 SER A N 1
ATOM 821 C CA . SER A 1 101 ? -8.542 11.019 12.111 1.00 84.12 101 SER A CA 1
ATOM 822 C C . SER A 1 101 ? -8.137 12.446 12.461 1.00 84.12 101 SER A C 1
ATOM 824 O O . SER A 1 101 ? -9.000 13.314 12.601 1.00 84.12 101 SER A O 1
ATOM 826 N N . VAL A 1 102 ? -6.841 12.692 12.619 1.00 85.44 102 VAL A N 1
ATOM 827 C CA . VAL A 1 102 ? -6.302 14.036 12.843 1.00 85.44 102 VAL A CA 1
ATOM 828 C C . VAL A 1 102 ? -6.216 14.729 11.479 1.00 85.44 102 VAL A C 1
ATOM 830 O O . VAL A 1 102 ? -5.594 14.171 10.576 1.00 85.44 102 VAL A O 1
ATOM 833 N N . PRO A 1 103 ? -6.855 15.898 11.280 1.00 86.50 103 PRO A N 1
ATOM 834 C CA . PRO A 1 103 ? -6.709 16.643 10.032 1.00 86.50 103 PRO A CA 1
ATOM 835 C C . PRO A 1 103 ? -5.251 17.054 9.815 1.00 86.50 103 PRO A C 1
ATOM 837 O O . PRO A 1 103 ? -4.549 17.363 10.781 1.00 86.50 103 PRO A O 1
ATOM 840 N N . GLN A 1 104 ? -4.805 17.060 8.559 1.00 82.88 104 GLN A N 1
ATOM 841 C CA . GLN A 1 104 ? -3.397 17.237 8.193 1.00 82.88 104 GLN A CA 1
ATOM 842 C C . GLN A 1 104 ? -2.807 18.544 8.740 1.00 82.88 104 GLN A C 1
ATOM 844 O O . GLN A 1 104 ? -1.657 18.582 9.168 1.00 82.88 104 GLN A O 1
ATOM 849 N N . GLU A 1 105 ? -3.610 19.605 8.782 1.00 90.19 105 GLU A N 1
ATOM 850 C CA . GLU A 1 105 ? -3.258 20.918 9.320 1.00 90.19 105 GLU A CA 1
ATOM 851 C C . GLU A 1 105 ? -2.946 20.921 10.829 1.00 90.19 105 GLU A C 1
ATOM 853 O O . GLU A 1 105 ? -2.329 21.864 11.322 1.00 90.19 105 GLU A O 1
ATOM 858 N N . TYR A 1 106 ? -3.338 19.874 11.562 1.00 87.06 106 TYR A N 1
ATOM 859 C CA . TYR A 1 106 ? -3.101 19.719 13.001 1.00 87.06 106 TYR A CA 1
ATOM 860 C C . TYR A 1 106 ? -2.062 18.639 13.339 1.00 87.06 106 TYR A C 1
ATOM 862 O O . TYR A 1 106 ? -1.841 18.354 14.519 1.00 87.06 106 TYR A O 1
ATOM 870 N N . VAL A 1 107 ? -1.430 18.024 12.335 1.00 86.25 107 VAL A N 1
ATOM 871 C CA . VAL A 1 107 ? -0.394 17.004 12.536 1.00 86.25 107 VAL A CA 1
ATOM 872 C C . VAL A 1 107 ? 0.921 17.683 12.926 1.00 86.25 107 VAL A C 1
ATOM 874 O O . VAL A 1 107 ? 1.448 18.504 12.179 1.00 86.25 107 VAL A O 1
ATOM 877 N N . ASP A 1 108 ? 1.474 17.333 14.093 1.00 87.94 108 ASP A N 1
ATOM 878 C CA . ASP A 1 108 ? 2.805 17.794 14.509 1.00 87.94 108 ASP A CA 1
ATOM 879 C C . ASP A 1 108 ? 3.880 17.094 13.658 1.00 87.94 108 ASP A C 1
ATOM 881 O O . ASP A 1 108 ? 4.004 15.869 13.732 1.00 87.94 108 ASP A O 1
ATOM 885 N N . PRO A 1 109 ? 4.713 17.820 12.890 1.00 85.81 109 PRO A N 1
ATOM 886 C CA . PRO A 1 109 ? 5.773 17.208 12.092 1.00 85.81 109 PRO A CA 1
ATOM 887 C C . PRO A 1 109 ? 6.806 16.433 12.923 1.00 85.81 109 PRO A C 1
ATOM 889 O O . PRO A 1 109 ? 7.466 15.538 12.402 1.00 85.81 109 PRO A O 1
ATOM 892 N N . LYS A 1 110 ? 6.973 16.768 14.209 1.00 90.69 110 LYS A N 1
ATOM 893 C CA . LYS A 1 110 ? 7.878 16.060 15.129 1.00 90.69 110 LYS A CA 1
ATOM 894 C C . LYS A 1 110 ? 7.246 14.805 15.730 1.00 90.69 110 LYS A C 1
ATOM 896 O O . LYS A 1 110 ? 7.966 13.970 16.271 1.00 90.69 110 LYS A O 1
ATOM 901 N N . CYS A 1 111 ? 5.922 14.682 15.659 1.00 81.88 111 CYS A N 1
ATOM 902 C CA . CYS A 1 111 ? 5.154 13.550 16.165 1.00 81.88 111 CYS A CA 1
ATOM 903 C C . CYS A 1 111 ? 3.893 13.359 15.299 1.00 81.88 111 CYS A C 1
ATOM 905 O O . CYS A 1 111 ? 2.798 13.778 15.695 1.00 81.88 111 CYS A O 1
ATOM 907 N N . PRO A 1 112 ? 4.036 12.779 14.092 1.00 82.69 112 PRO A N 1
ATOM 908 C CA . PRO A 1 112 ? 2.975 12.771 13.093 1.00 82.69 112 PRO A CA 1
ATOM 909 C C . PRO A 1 112 ? 1.906 11.722 13.422 1.00 82.69 112 PRO A C 1
ATOM 911 O O . PRO A 1 112 ? 1.893 10.615 12.890 1.00 82.69 112 PRO A O 1
ATOM 914 N N . ILE A 1 113 ? 1.002 12.060 14.339 1.00 83.75 113 ILE A N 1
ATOM 915 C CA . ILE A 1 113 ? -0.120 11.200 14.723 1.00 83.75 113 ILE A CA 1
ATOM 916 C C . ILE A 1 113 ? -1.251 11.371 13.705 1.00 83.75 113 ILE A C 1
ATOM 918 O O . ILE A 1 113 ? -1.907 12.410 13.686 1.00 83.75 113 ILE A O 1
ATOM 922 N N . LYS A 1 114 ? -1.522 10.328 12.913 1.00 82.94 114 LYS A N 1
ATOM 923 C CA . LYS A 1 114 ? -2.627 10.298 11.937 1.00 82.94 114 LYS A CA 1
ATOM 924 C C . LYS A 1 114 ? -3.979 9.958 12.568 1.00 82.94 114 LYS A C 1
ATOM 926 O O . LYS A 1 114 ? -4.998 10.556 12.228 1.00 82.94 114 LYS A O 1
ATOM 931 N N . TYR A 1 115 ? -3.993 9.049 13.543 1.00 84.25 115 TYR A N 1
ATOM 932 C CA . TYR A 1 115 ? -5.212 8.599 14.215 1.00 84.25 115 TYR A CA 1
ATOM 933 C C . TYR A 1 115 ? -5.099 8.724 15.733 1.00 84.25 115 TYR A C 1
ATOM 935 O O . TYR A 1 115 ? -4.113 8.309 16.341 1.00 84.25 115 TYR A O 1
ATOM 943 N N . ARG A 1 116 ? -6.145 9.257 16.369 1.00 85.31 116 ARG A N 1
ATOM 944 C CA . ARG A 1 116 ? -6.284 9.308 17.827 1.00 85.31 116 ARG A CA 1
ATOM 945 C C . ARG A 1 116 ? -7.383 8.357 18.279 1.00 85.31 116 ARG A C 1
ATOM 947 O O . ARG A 1 116 ? -8.529 8.477 17.849 1.00 85.31 116 ARG A O 1
ATOM 954 N N . VAL A 1 117 ? -7.042 7.462 19.202 1.00 83.06 117 VAL A N 1
ATOM 955 C CA . VAL A 1 117 ? -8.001 6.575 19.870 1.00 83.06 117 VAL A CA 1
ATOM 956 C C . VAL A 1 117 ? -8.334 7.146 21.243 1.00 83.06 117 VAL A C 1
ATOM 958 O O . VAL A 1 117 ? -7.451 7.376 22.065 1.00 83.06 117 VAL A O 1
ATOM 961 N N . THR A 1 118 ? -9.614 7.384 21.506 1.00 84.56 118 THR A N 1
ATOM 962 C CA . THR A 1 118 ? -10.127 7.770 22.824 1.00 84.56 118 THR A CA 1
ATOM 963 C C . THR A 1 118 ? -10.863 6.590 23.439 1.00 84.56 118 THR A C 1
ATOM 965 O O . THR A 1 118 ? -11.760 6.025 22.815 1.00 84.56 118 THR A O 1
ATOM 968 N N . ILE A 1 119 ? -10.487 6.223 24.664 1.00 83.50 119 ILE A N 1
ATOM 969 C CA . ILE A 1 119 ? -11.079 5.116 25.418 1.00 83.50 119 ILE A CA 1
ATOM 970 C C . ILE A 1 119 ? -11.757 5.706 26.653 1.00 83.50 119 ILE A C 1
ATOM 972 O O . ILE A 1 119 ? -11.097 6.316 27.492 1.00 83.50 119 ILE A O 1
ATOM 976 N N . ASN A 1 120 ? -13.068 5.513 26.779 1.00 82.00 120 ASN A N 1
ATOM 977 C CA . ASN A 1 120 ? -13.788 5.882 27.992 1.00 82.00 120 ASN A CA 1
ATOM 978 C C . ASN A 1 120 ? -13.615 4.776 29.032 1.00 82.00 120 ASN A C 1
ATOM 980 O O . ASN A 1 120 ? -14.172 3.683 28.888 1.00 82.00 120 ASN A O 1
ATOM 984 N N . LEU A 1 121 ? -12.845 5.070 30.076 1.00 78.38 121 LEU A N 1
ATOM 985 C CA . LEU A 1 121 ? -12.681 4.177 31.215 1.00 78.38 121 LEU A CA 1
ATOM 986 C C . LEU A 1 121 ? -13.906 4.289 32.139 1.00 78.38 121 LEU A C 1
ATOM 988 O O . LEU A 1 121 ? -14.362 5.404 32.403 1.00 78.38 121 LEU A O 1
ATOM 992 N N . PRO A 1 122 ? -14.449 3.173 32.652 1.00 74.12 122 PRO A N 1
ATOM 993 C CA . PRO A 1 122 ? -15.383 3.233 33.761 1.00 74.12 122 PRO A CA 1
ATOM 994 C C . PRO A 1 122 ? -14.607 3.734 34.984 1.00 74.12 122 PRO A C 1
ATOM 996 O O . PRO A 1 122 ? -13.711 3.049 35.478 1.00 74.12 122 PRO A O 1
ATOM 999 N N . PHE A 1 123 ? -14.899 4.953 35.436 1.00 67.12 123 PHE A N 1
ATOM 1000 C CA . PHE A 1 123 ? -14.395 5.428 36.721 1.00 67.12 123 PHE A CA 1
ATOM 1001 C C . PHE A 1 123 ? -14.940 4.504 37.821 1.00 67.12 123 PHE A C 1
ATOM 1003 O O . PHE A 1 123 ? -16.135 4.198 37.832 1.00 67.12 123 PHE A O 1
ATOM 1010 N N . LYS A 1 124 ? -14.043 4.012 38.681 1.00 56.66 124 LYS A N 1
ATOM 1011 C CA . LYS A 1 124 ? -14.405 3.390 39.959 1.00 56.66 124 LYS A CA 1
ATOM 1012 C C . LYS A 1 124 ? -14.762 4.469 40.968 1.00 56.66 124 LYS A C 1
ATOM 1014 O O . LYS A 1 124 ? -14.057 5.503 40.958 1.00 56.66 124 LYS A O 1
#

pLDDT: mean 86.58, std 8.24, range [48.88, 95.38]